Protein AF-A0A968D2S4-F1 (afdb_monomer_lite)

pLDDT: mean 89.16, std 10.28, range [57.53, 98.75]

Radius of gyration: 14.86 Å; chains: 1; bounding box: 39×32×34 Å

Structure (mmCIF, N/CA/C/O backbone):
data_AF-A0A968D2S4-F1
#
_entry.id   AF-A0A968D2S4-F1
#
loop_
_atom_site.group_PDB
_atom_site.id
_atom_site.type_symbol
_atom_site.label_atom_id
_atom_site.label_alt_id
_atom_site.label_comp_id
_atom_site.label_asym_id
_atom_site.label_entity_id
_atom_site.label_seq_id
_atom_site.pdbx_PDB_ins_code
_atom_site.Cartn_x
_atom_site.Cartn_y
_atom_site.Cartn_z
_atom_site.occupancy
_atom_site.B_iso_or_equiv
_atom_site.auth_seq_id
_atom_site.auth_comp_id
_atom_site.auth_asym_id
_atom_site.auth_atom_id
_atom_site.pdbx_PDB_model_num
ATOM 1 N N . ILE A 1 1 ? -6.965 -5.771 9.229 1.00 96.56 1 ILE A N 1
ATOM 2 C CA . ILE A 1 1 ? -6.343 -6.282 7.984 1.00 96.56 1 ILE A CA 1
ATOM 3 C C . ILE A 1 1 ? -4.900 -6.632 8.298 1.00 96.56 1 ILE A C 1
ATOM 5 O O . ILE A 1 1 ? -4.404 -6.102 9.282 1.00 96.56 1 ILE A O 1
ATOM 9 N N . LEU A 1 2 ? -4.290 -7.545 7.553 1.00 97.56 2 LEU A N 1
ATOM 10 C CA . LEU A 1 2 ? -2.945 -8.070 7.818 1.00 97.56 2 LEU A CA 1
ATOM 11 C C . LEU A 1 2 ? -2.174 -8.182 6.505 1.00 97.56 2 LEU A C 1
ATOM 13 O O . LEU A 1 2 ? -2.812 -8.329 5.462 1.00 97.56 2 LEU A O 1
ATOM 17 N N . ILE A 1 3 ? -0.848 -8.165 6.560 1.00 98.00 3 ILE A N 1
ATOM 18 C CA . ILE A 1 3 ? -0.000 -8.538 5.425 1.00 98.00 3 ILE A CA 1
ATOM 19 C C . ILE A 1 3 ? 0.000 -10.071 5.332 1.00 98.00 3 ILE A C 1
ATOM 21 O O . ILE A 1 3 ? 0.264 -10.761 6.316 1.00 98.00 3 ILE A O 1
ATOM 25 N N . SER A 1 4 ? -0.336 -10.622 4.165 1.00 97.75 4 SER A N 1
ATOM 26 C CA . SER A 1 4 ? -0.407 -12.076 3.939 1.00 97.75 4 SER A CA 1
ATOM 27 C C . SER A 1 4 ? 0.731 -12.620 3.083 1.00 97.75 4 SER A C 1
ATOM 29 O O . SER A 1 4 ? 1.155 -13.755 3.301 1.00 97.75 4 SER A O 1
ATOM 31 N N . GLU A 1 5 ? 1.248 -11.828 2.146 1.00 95.19 5 GLU A N 1
ATOM 32 C CA . GLU A 1 5 ? 2.349 -12.220 1.267 1.00 95.19 5 GLU A CA 1
ATOM 33 C C . GLU A 1 5 ? 3.198 -11.004 0.892 1.00 95.19 5 GLU A C 1
ATOM 35 O O . GLU A 1 5 ? 2.686 -9.900 0.704 1.00 95.19 5 GLU A O 1
ATOM 40 N N . ILE A 1 6 ? 4.507 -11.222 0.769 1.00 91.81 6 ILE A N 1
ATOM 41 C CA . ILE A 1 6 ? 5.443 -10.257 0.200 1.00 91.81 6 ILE A CA 1
ATOM 42 C C . ILE A 1 6 ? 6.340 -11.008 -0.776 1.00 91.81 6 ILE A C 1
ATOM 44 O O . ILE A 1 6 ? 6.869 -12.077 -0.458 1.00 91.81 6 ILE A O 1
ATOM 48 N N . VAL A 1 7 ? 6.550 -10.420 -1.949 1.00 90.62 7 VAL A N 1
ATOM 49 C CA . VAL A 1 7 ? 7.560 -10.879 -2.902 1.00 90.62 7 VAL A CA 1
ATOM 50 C C . VAL A 1 7 ? 8.564 -9.758 -3.137 1.00 90.62 7 VAL A C 1
ATOM 52 O O . VAL A 1 7 ? 8.219 -8.742 -3.726 1.00 90.62 7 VAL A O 1
ATOM 55 N N . VAL A 1 8 ? 9.810 -9.987 -2.711 1.00 85.38 8 VAL A N 1
ATOM 56 C CA . VAL A 1 8 ? 10.991 -9.113 -2.892 1.00 85.38 8 VAL A CA 1
ATOM 57 C C . VAL A 1 8 ? 11.914 -9.677 -3.975 1.00 85.38 8 VAL A C 1
ATOM 59 O O . VAL A 1 8 ? 13.054 -10.052 -3.727 1.00 85.38 8 VAL A O 1
ATOM 62 N N . ARG A 1 9 ? 11.373 -9.927 -5.170 1.00 73.12 9 ARG A N 1
ATOM 63 C CA . ARG A 1 9 ? 12.140 -10.532 -6.261 1.00 73.12 9 ARG A CA 1
ATOM 64 C C . ARG A 1 9 ? 12.327 -9.555 -7.408 1.00 73.12 9 ARG A C 1
ATOM 66 O O . ARG A 1 9 ? 11.490 -9.480 -8.308 1.00 73.12 9 ARG A O 1
ATOM 73 N N . ARG A 1 10 ? 13.514 -8.961 -7.468 1.00 70.06 10 ARG A N 1
ATOM 74 C CA . ARG A 1 10 ? 13.927 -8.149 -8.612 1.00 70.06 10 ARG A CA 1
ATOM 75 C C . ARG A 1 10 ? 14.010 -8.930 -9.931 1.00 70.06 10 ARG A C 1
ATOM 77 O O . ARG A 1 10 ? 14.295 -10.138 -9.942 1.00 70.06 10 ARG A O 1
ATOM 84 N N . PRO A 1 11 ? 13.858 -8.241 -11.080 1.00 57.53 11 PRO A N 1
ATOM 85 C CA . PRO A 1 11 ? 13.444 -6.838 -11.242 1.00 57.53 11 PRO A CA 1
ATOM 86 C C . PRO A 1 11 ? 11.934 -6.674 -11.485 1.00 57.53 11 PRO A C 1
ATOM 88 O O . PRO A 1 11 ? 11.483 -5.584 -11.816 1.00 57.53 11 PRO A O 1
ATOM 91 N N . GLU A 1 12 ? 11.160 -7.757 -11.423 1.00 72.00 12 GLU A N 1
ATOM 92 C CA . GLU A 1 12 ? 9.785 -7.772 -11.905 1.00 72.00 12 GLU A CA 1
ATOM 93 C C . GLU A 1 12 ? 8.892 -8.524 -10.926 1.00 72.00 12 GLU A C 1
ATOM 95 O O . GLU A 1 12 ? 9.196 -9.647 -10.512 1.00 72.00 12 GLU A O 1
ATOM 100 N N . SER A 1 13 ? 7.724 -7.926 -10.678 1.00 79.06 13 SER A N 1
ATOM 101 C CA . SER A 1 13 ? 6.594 -8.565 -9.995 1.00 79.06 13 SER A CA 1
ATOM 102 C C . SER A 1 13 ? 6.731 -8.685 -8.482 1.00 79.06 13 SER A C 1
ATOM 104 O O . SER A 1 13 ? 6.232 -9.640 -7.878 1.00 79.06 13 SER A O 1
ATOM 106 N N . GLU A 1 14 ? 7.377 -7.689 -7.890 1.00 88.94 14 GLU A N 1
ATOM 107 C CA . GLU A 1 14 ? 7.295 -7.421 -6.464 1.00 88.94 14 GLU A CA 1
ATOM 108 C C . GLU A 1 14 ? 5.918 -6.885 -6.107 1.00 88.94 14 GLU A C 1
ATOM 110 O O . GLU A 1 14 ? 5.310 -6.098 -6.847 1.00 88.94 14 GLU A O 1
ATOM 115 N N . PHE A 1 15 ? 5.412 -7.362 -4.980 1.00 93.56 15 PHE A N 1
ATOM 116 C CA . PHE A 1 15 ? 4.121 -6.952 -4.468 1.00 93.56 15 PHE A CA 1
ATOM 117 C C . PHE A 1 15 ? 4.019 -7.216 -2.973 1.00 93.56 15 PHE A C 1
ATOM 119 O O . PHE A 1 15 ? 4.745 -8.041 -2.410 1.00 93.56 15 PHE A O 1
ATOM 126 N N . VAL A 1 16 ? 3.040 -6.545 -2.379 1.00 95.69 16 VAL A N 1
ATOM 127 C CA . VAL A 1 16 ? 2.521 -6.830 -1.045 1.00 95.69 16 VAL A CA 1
ATOM 128 C C . VAL A 1 16 ? 1.065 -7.259 -1.189 1.00 95.69 16 VAL A C 1
ATOM 130 O O . VAL A 1 16 ? 0.286 -6.611 -1.890 1.00 95.69 16 VAL A O 1
ATOM 133 N N . GLU A 1 17 ? 0.685 -8.357 -0.548 1.00 97.69 17 GLU A N 1
ATOM 134 C CA . GLU A 1 17 ? -0.704 -8.790 -0.423 1.00 97.69 17 GLU A CA 1
ATOM 135 C C . GLU A 1 17 ? -1.212 -8.511 0.988 1.00 97.69 17 GLU A C 1
ATOM 137 O O . GLU A 1 17 ? -0.529 -8.785 1.979 1.00 97.69 17 GLU A O 1
ATOM 142 N N . ILE A 1 18 ? -2.431 -7.984 1.074 1.00 98.69 18 ILE A N 1
ATOM 143 C CA . ILE A 1 18 ? -3.151 -7.810 2.331 1.00 98.69 18 ILE A CA 1
ATOM 144 C C . ILE A 1 18 ? -4.398 -8.686 2.381 1.00 98.69 18 ILE A C 1
ATOM 146 O O . ILE A 1 18 ? -5.075 -8.899 1.376 1.00 98.69 18 ILE A O 1
ATOM 150 N N . PHE A 1 19 ? -4.751 -9.118 3.587 1.00 98.75 19 PHE A N 1
ATOM 151 C CA . PHE A 1 19 ? -5.901 -9.964 3.871 1.00 98.75 19 PHE A CA 1
ATOM 152 C C . PHE A 1 19 ? -6.843 -9.313 4.888 1.00 98.75 19 PHE A C 1
ATOM 154 O O . PHE A 1 19 ? -6.415 -8.724 5.890 1.00 98.75 19 PHE A O 1
ATOM 161 N N . ASN A 1 20 ? -8.152 -9.458 4.669 1.00 98.62 20 ASN A N 1
ATOM 162 C CA . ASN A 1 20 ? -9.165 -9.130 5.667 1.00 98.62 20 ASN A CA 1
ATOM 163 C C . ASN A 1 20 ? -9.646 -10.392 6.413 1.00 98.62 20 ASN A C 1
ATOM 165 O O . ASN A 1 20 ? -10.557 -11.070 5.933 1.00 98.62 20 ASN A O 1
ATOM 169 N N . PRO A 1 21 ? -9.116 -10.682 7.620 1.00 98.19 21 PRO A N 1
ATOM 170 C CA . PRO A 1 21 ? -9.563 -11.818 8.429 1.00 98.19 21 PRO A CA 1
ATOM 171 C C . PRO A 1 21 ? -10.898 -11.575 9.150 1.00 98.19 21 PRO A C 1
ATOM 173 O O . PRO A 1 21 ? -11.382 -12.459 9.856 1.00 98.19 21 PRO A O 1
ATOM 176 N N . THR A 1 22 ? -11.464 -10.369 9.062 1.00 98.00 22 THR A N 1
ATOM 177 C CA . THR A 1 22 ? -12.687 -10.015 9.789 1.00 98.00 22 THR A CA 1
ATOM 178 C C . THR A 1 22 ? -13.935 -10.535 9.074 1.00 98.00 22 THR A C 1
ATOM 180 O O . THR A 1 22 ? -13.881 -11.047 7.957 1.00 98.00 22 THR A O 1
ATOM 183 N N . ASN A 1 23 ? -15.087 -10.407 9.730 1.00 98.25 23 ASN A N 1
ATOM 184 C CA . ASN A 1 23 ? -16.393 -10.756 9.175 1.00 98.25 23 ASN A CA 1
ATOM 185 C C . ASN A 1 23 ? -17.159 -9.542 8.621 1.00 98.25 23 ASN A C 1
ATOM 187 O O . ASN A 1 23 ? -18.346 -9.668 8.318 1.00 98.25 23 ASN A O 1
ATOM 191 N N . THR A 1 24 ? -16.504 -8.385 8.495 1.00 98.50 24 THR A N 1
ATOM 192 C CA . THR A 1 24 ? -17.092 -7.155 7.950 1.00 98.50 24 THR A CA 1
ATOM 193 C C . THR A 1 24 ? -16.215 -6.548 6.863 1.00 98.50 24 THR A C 1
ATOM 195 O O . THR A 1 24 ? -15.003 -6.765 6.830 1.00 98.50 24 THR A O 1
ATOM 198 N N . ASP A 1 25 ? -16.828 -5.755 5.989 1.00 98.56 25 ASP A N 1
ATOM 199 C CA . ASP A 1 25 ? -16.088 -4.890 5.074 1.00 98.56 25 ASP A CA 1
ATOM 200 C C . ASP A 1 25 ? -15.191 -3.938 5.880 1.00 98.56 25 ASP A C 1
ATOM 202 O O . ASP A 1 25 ? -15.614 -3.385 6.899 1.00 98.56 25 ASP A O 1
ATOM 206 N N . VAL A 1 26 ? -13.952 -3.747 5.427 1.00 98.62 26 VAL A N 1
ATOM 207 C CA . VAL A 1 26 ? -13.018 -2.771 6.002 1.00 98.62 26 VAL A CA 1
ATOM 208 C C . VAL A 1 26 ? -12.733 -1.707 4.953 1.00 98.62 26 VAL A C 1
ATOM 210 O O . VAL A 1 26 ? -12.268 -2.021 3.859 1.00 98.62 26 VAL A O 1
ATOM 213 N N . SER A 1 27 ? -13.009 -0.446 5.291 1.00 98.31 27 SER A N 1
ATOM 214 C CA . SER A 1 27 ? -12.566 0.688 4.480 1.00 98.31 27 SER A CA 1
ATOM 215 C C . SER A 1 27 ? -11.056 0.845 4.604 1.00 98.31 27 SER A C 1
ATOM 217 O O . SER A 1 27 ? -10.527 0.866 5.714 1.00 98.31 27 SER A O 1
ATOM 219 N N . LEU A 1 28 ? -10.378 0.974 3.468 1.00 98.44 28 LEU A N 1
ATOM 220 C CA . LEU A 1 28 ? -8.937 1.175 3.387 1.00 98.44 28 LEU A CA 1
ATOM 221 C C . LEU A 1 28 ? -8.539 2.648 3.279 1.00 98.44 28 LEU A C 1
ATOM 223 O O . LEU A 1 28 ? -7.354 2.944 3.284 1.00 98.44 28 LEU A O 1
ATOM 227 N N . THR A 1 29 ? -9.493 3.580 3.235 1.00 96.50 29 THR A N 1
ATOM 228 C CA . THR A 1 29 ? -9.218 5.009 3.002 1.00 96.50 29 THR A CA 1
ATOM 229 C C . THR A 1 29 ? -8.177 5.610 3.947 1.00 96.50 29 THR A C 1
ATOM 231 O O . THR A 1 29 ? -7.444 6.489 3.536 1.00 96.50 29 THR A O 1
ATOM 234 N N . ASN A 1 30 ? -8.054 5.134 5.185 1.00 97.00 30 ASN A N 1
ATOM 235 C CA . ASN A 1 30 ? -7.067 5.650 6.143 1.00 97.00 30 ASN A CA 1
ATOM 236 C C . ASN A 1 30 ? -5.918 4.671 6.412 1.00 97.00 30 ASN A C 1
ATOM 238 O O . ASN A 1 30 ? -5.273 4.737 7.457 1.00 97.00 30 ASN A O 1
ATOM 242 N N . TYR A 1 31 ? -5.681 3.747 5.484 1.00 98.19 31 TYR A N 1
ATOM 243 C CA . TYR A 1 31 ? -4.576 2.803 5.544 1.00 98.19 31 TYR A CA 1
ATOM 244 C C . TYR A 1 31 ? -3.465 3.207 4.580 1.00 98.19 31 TYR A C 1
ATOM 246 O O . TYR A 1 31 ? -3.706 3.729 3.487 1.00 98.19 31 TYR A O 1
ATOM 254 N N . TYR A 1 32 ? -2.242 2.927 5.006 1.00 97.00 32 TYR A N 1
ATOM 255 C CA . TYR A 1 32 ? -1.014 3.327 4.341 1.00 97.00 32 TYR A CA 1
ATOM 256 C C . TYR A 1 32 ? -0.040 2.157 4.304 1.00 97.00 32 TYR A C 1
ATOM 258 O O . TYR A 1 32 ? -0.057 1.301 5.189 1.00 97.00 32 TYR A O 1
ATOM 266 N N . LEU A 1 33 ? 0.816 2.142 3.289 1.00 96.00 33 LEU A N 1
ATOM 267 C CA . LEU A 1 33 ? 1.855 1.142 3.100 1.00 96.00 33 LEU A CA 1
ATOM 268 C C . LEU A 1 33 ? 3.188 1.839 2.846 1.00 96.00 33 LEU A C 1
ATOM 270 O O . LEU A 1 33 ? 3.244 2.830 2.109 1.00 96.00 33 LEU A O 1
ATOM 274 N N . THR A 1 34 ? 4.252 1.335 3.461 1.00 92.94 34 THR A N 1
ATOM 275 C CA . THR A 1 34 ? 5.578 1.940 3.350 1.00 92.94 34 THR A CA 1
ATOM 276 C C . THR A 1 34 ? 6.686 0.946 3.660 1.00 92.94 34 THR A C 1
ATOM 278 O O . THR A 1 34 ? 6.505 0.067 4.501 1.00 92.94 34 THR A O 1
ATOM 281 N N . ASP A 1 35 ? 7.830 1.125 3.013 1.00 89.62 35 ASP A N 1
ATOM 282 C CA . ASP A 1 35 ? 9.131 0.571 3.408 1.00 89.62 35 ASP A CA 1
ATOM 283 C C . ASP A 1 35 ? 10.066 1.633 4.030 1.00 89.62 35 ASP A C 1
ATOM 285 O O . ASP A 1 35 ? 11.143 1.312 4.533 1.00 89.62 35 ASP A O 1
ATOM 289 N N . ASN A 1 36 ? 9.620 2.898 4.085 1.00 87.12 36 ASN A N 1
ATOM 290 C CA . ASN A 1 36 ? 10.306 4.020 4.726 1.00 87.12 36 ASN A CA 1
ATOM 291 C C . ASN A 1 36 ? 10.229 3.890 6.254 1.00 87.12 36 ASN A C 1
ATOM 293 O O . ASN A 1 36 ? 9.485 4.600 6.947 1.00 87.12 36 ASN A O 1
ATOM 297 N N . PHE A 1 37 ? 10.970 2.923 6.784 1.00 81.50 37 PHE A N 1
ATOM 298 C CA . PHE A 1 37 ? 10.869 2.518 8.175 1.00 81.50 37 PHE A CA 1
ATOM 299 C C . PHE A 1 37 ? 11.632 3.462 9.100 1.00 81.50 37 PHE A C 1
ATOM 301 O O . PHE A 1 37 ? 11.064 3.947 10.073 1.00 81.50 37 PHE A O 1
ATOM 308 N N . ASN A 1 38 ? 12.88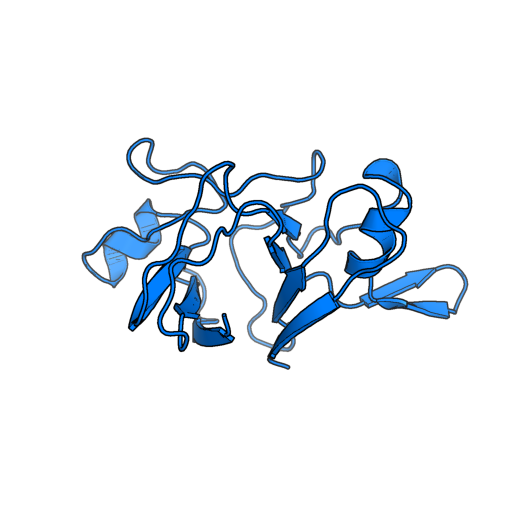9 3.786 8.789 1.00 81.94 38 ASN A N 1
ATOM 309 C CA . ASN A 1 38 ? 13.775 4.525 9.689 1.00 81.94 38 ASN A CA 1
ATOM 310 C C . ASN A 1 38 ? 14.286 5.826 9.078 1.00 81.94 38 ASN A C 1
ATOM 312 O O . ASN A 1 38 ? 14.734 5.870 7.937 1.00 81.94 38 ASN A O 1
ATOM 316 N N . ILE A 1 39 ? 14.360 6.866 9.904 1.00 77.31 39 ILE A N 1
ATOM 317 C CA . ILE A 1 39 ? 15.054 8.109 9.576 1.00 77.31 39 ILE A CA 1
ATOM 318 C C . ILE A 1 39 ? 16.068 8.459 10.658 1.00 77.31 39 ILE A C 1
ATOM 320 O O . ILE A 1 39 ? 15.766 8.368 11.843 1.00 77.31 39 ILE A O 1
ATOM 324 N N . SER A 1 40 ? 17.260 8.916 10.260 1.00 78.75 40 SER A N 1
ATOM 325 C CA . SER A 1 40 ? 18.250 9.479 11.183 1.00 78.75 40 SER A CA 1
ATOM 326 C C . SER A 1 40 ? 18.363 10.992 11.002 1.00 78.75 40 SER A C 1
ATOM 328 O O . SER A 1 40 ? 18.854 11.476 9.982 1.00 78.75 40 SER A O 1
ATOM 330 N N . LEU A 1 41 ? 17.925 11.756 12.005 1.00 74.50 41 LEU A N 1
ATOM 331 C CA . LEU A 1 41 ? 18.047 13.216 12.033 1.00 74.50 41 LEU A CA 1
ATOM 332 C C . LEU A 1 41 ? 18.798 13.647 13.288 1.00 74.50 41 LEU A C 1
ATOM 334 O O . LEU A 1 41 ? 18.355 13.410 14.408 1.00 74.50 41 LEU A O 1
ATOM 338 N N . GLY A 1 42 ? 19.949 14.300 13.108 1.00 74.69 42 GLY A N 1
ATOM 339 C CA . GLY A 1 42 ? 20.721 14.841 14.232 1.00 74.69 42 GLY A CA 1
ATOM 340 C C . GLY A 1 42 ? 21.195 13.783 15.240 1.00 74.69 42 GLY A C 1
ATOM 341 O O . GLY A 1 42 ? 21.380 14.109 16.408 1.00 74.69 42 GLY A O 1
ATOM 342 N N . GLY A 1 43 ? 21.378 12.530 14.805 1.00 76.75 43 GLY A N 1
ATOM 343 C CA . GLY A 1 43 ? 21.821 11.418 15.654 1.00 76.75 43 GLY A CA 1
ATOM 344 C C . GLY A 1 43 ? 20.705 10.684 16.405 1.00 76.75 43 GLY A C 1
ATOM 345 O O . GLY A 1 43 ? 21.012 9.811 17.212 1.00 76.75 43 GLY A O 1
ATOM 346 N N . VAL A 1 44 ? 19.434 11.009 16.145 1.00 73.31 44 VAL A N 1
ATOM 347 C CA . VAL A 1 44 ? 18.271 10.261 16.644 1.00 73.31 44 VAL A CA 1
ATOM 348 C C . VAL A 1 44 ? 17.659 9.473 15.490 1.00 73.31 44 VAL A C 1
ATOM 350 O O . VAL A 1 44 ? 17.384 10.056 14.440 1.00 73.31 44 VAL A O 1
ATOM 353 N N . THR A 1 45 ? 17.463 8.168 15.692 1.00 78.88 45 THR A N 1
ATOM 354 C CA . THR A 1 45 ? 16.690 7.312 14.784 1.00 78.88 45 THR A CA 1
ATOM 355 C C . THR A 1 45 ? 15.233 7.300 15.227 1.00 78.88 45 THR A C 1
ATOM 357 O O . THR A 1 45 ? 14.959 7.064 16.403 1.00 78.88 45 THR A O 1
ATOM 360 N N . ASP A 1 46 ? 14.326 7.576 14.298 1.00 80.69 46 ASP A N 1
ATOM 361 C CA . ASP A 1 46 ? 12.876 7.578 14.506 1.00 80.69 46 ASP A CA 1
ATOM 362 C C . ASP A 1 46 ? 12.196 6.762 13.398 1.00 80.69 46 ASP A C 1
ATOM 364 O O . ASP A 1 46 ? 12.778 6.583 12.322 1.00 80.69 46 ASP A O 1
ATOM 368 N N . ASN A 1 47 ? 10.964 6.313 13.638 1.00 86.81 47 ASN A N 1
ATOM 369 C CA . ASN A 1 47 ? 10.176 5.629 12.616 1.00 86.81 47 ASN A CA 1
ATOM 370 C C . ASN A 1 47 ? 9.661 6.670 11.613 1.00 86.81 47 ASN A C 1
ATOM 372 O O . ASN A 1 47 ? 8.805 7.492 11.956 1.00 86.81 47 ASN A O 1
ATOM 376 N N . ALA A 1 48 ? 10.182 6.679 10.385 1.00 86.94 48 ALA A N 1
ATOM 377 C CA . ALA A 1 48 ? 10.013 7.802 9.458 1.00 86.94 48 ALA A CA 1
ATOM 378 C C . ALA A 1 48 ? 8.539 8.072 9.108 1.00 86.94 48 ALA A C 1
ATOM 380 O O . ALA A 1 48 ? 8.110 9.230 9.090 1.00 86.94 48 ALA A O 1
ATOM 381 N N . TYR A 1 49 ? 7.749 7.013 8.916 1.00 89.38 49 TYR A N 1
ATOM 382 C CA . TYR A 1 49 ? 6.325 7.092 8.580 1.00 89.38 49 TYR A CA 1
ATOM 383 C C . TYR A 1 49 ? 5.456 7.725 9.678 1.00 89.38 49 TYR A C 1
ATOM 385 O O . TYR A 1 49 ? 4.459 8.375 9.369 1.00 89.38 49 TYR A O 1
ATOM 393 N N . THR A 1 50 ? 5.855 7.647 10.954 1.00 91.44 50 THR A N 1
ATOM 394 C CA . THR A 1 50 ? 5.091 8.257 12.063 1.00 91.44 50 THR A CA 1
ATOM 395 C C . THR A 1 50 ? 5.046 9.779 11.977 1.00 91.44 50 THR A C 1
ATOM 397 O O . THR A 1 50 ? 4.152 10.423 12.522 1.00 91.44 50 THR A O 1
ATOM 400 N N . ARG A 1 51 ? 5.986 10.384 11.241 1.00 89.69 51 ARG A N 1
ATOM 401 C CA . ARG A 1 51 ? 6.060 11.834 11.058 1.00 89.69 51 ARG A CA 1
ATOM 402 C C . ARG A 1 51 ? 4.914 12.393 10.227 1.00 89.69 51 ARG A C 1
ATOM 404 O O . ARG A 1 51 ? 4.723 13.602 10.264 1.00 89.69 51 ARG A O 1
ATOM 411 N N . ILE A 1 52 ? 4.127 11.551 9.556 1.00 89.88 52 ILE A N 1
ATOM 412 C CA . ILE A 1 52 ? 2.962 11.966 8.764 1.00 89.88 52 ILE A CA 1
ATOM 413 C C . ILE A 1 52 ? 2.006 12.893 9.542 1.00 89.88 52 ILE A C 1
ATOM 415 O O . ILE A 1 52 ? 1.478 13.850 8.978 1.00 89.88 52 ILE A O 1
ATOM 419 N N . VAL A 1 53 ? 1.903 12.706 10.863 1.00 92.25 53 VAL A N 1
ATOM 420 C CA . VAL A 1 53 ? 1.121 13.540 11.799 1.00 92.25 53 VAL A CA 1
ATOM 421 C C . VAL A 1 53 ? 1.551 15.011 11.840 1.00 92.25 53 VAL A C 1
ATOM 423 O O . VAL A 1 53 ? 0.766 15.889 12.189 1.00 92.25 53 VAL A O 1
ATOM 426 N N . LYS A 1 54 ? 2.802 15.314 11.469 1.00 89.88 54 LYS A N 1
ATOM 427 C CA . LYS A 1 54 ? 3.360 16.677 11.423 1.00 89.88 54 LYS A CA 1
ATOM 428 C C . LYS A 1 54 ? 3.124 17.351 10.065 1.00 89.88 54 LYS A C 1
ATOM 430 O O . LYS A 1 54 ? 3.568 18.481 9.866 1.00 89.88 54 LYS A O 1
ATOM 435 N N . GLY A 1 55 ? 2.427 16.675 9.151 1.00 85.56 55 GLY A N 1
ATOM 436 C CA . GLY A 1 55 ? 2.132 17.127 7.796 1.00 85.56 55 GLY A CA 1
ATOM 437 C C . GLY A 1 55 ? 3.092 16.555 6.745 1.00 85.56 55 GLY A C 1
ATOM 438 O O . GLY A 1 55 ? 4.189 16.100 7.089 1.00 85.56 55 GLY A O 1
ATOM 439 N N . PRO A 1 56 ? 2.699 16.597 5.457 1.00 76.44 56 PRO A N 1
ATOM 440 C CA . PRO A 1 56 ? 3.435 15.967 4.361 1.00 76.44 56 PRO A CA 1
ATOM 441 C C . PRO A 1 56 ? 4.878 16.467 4.253 1.00 76.44 56 PRO A C 1
ATOM 443 O O . PRO A 1 56 ? 5.783 15.649 4.191 1.00 76.44 56 PRO A O 1
ATOM 446 N N . ASP A 1 57 ? 5.119 17.774 4.398 1.00 80.06 57 ASP A N 1
ATOM 447 C CA . ASP A 1 57 ? 6.462 18.379 4.304 1.00 80.06 57 ASP A CA 1
ATOM 448 C C . ASP A 1 57 ? 7.459 17.883 5.372 1.00 80.0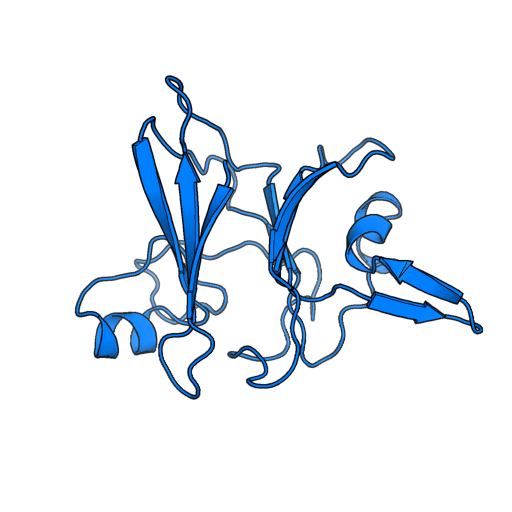6 57 ASP A C 1
ATOM 450 O O . ASP A 1 57 ? 8.660 18.145 5.300 1.00 80.06 57 ASP A O 1
ATOM 454 N N . SER A 1 58 ? 6.968 17.212 6.415 1.00 80.75 58 SER A N 1
ATOM 455 C CA . SER A 1 58 ? 7.799 16.653 7.481 1.00 80.75 58 SER A CA 1
ATOM 456 C C . SER A 1 58 ? 8.259 15.218 7.208 1.00 80.75 58 SER A C 1
ATOM 458 O O . SER A 1 58 ? 9.118 14.707 7.947 1.00 80.75 58 SER A O 1
ATOM 460 N N . LEU A 1 59 ? 7.673 14.586 6.184 1.00 80.31 59 LEU A N 1
ATOM 461 C CA . LEU A 1 59 ? 8.039 13.271 5.693 1.00 80.31 59 LEU A CA 1
ATOM 462 C C . LEU A 1 59 ? 9.327 13.406 4.899 1.00 80.31 59 LEU A C 1
ATOM 464 O O . LEU A 1 59 ? 9.408 14.104 3.891 1.00 80.31 59 LEU A O 1
ATOM 468 N N . ILE A 1 60 ? 10.343 12.695 5.352 1.00 75.00 60 ILE A N 1
ATOM 469 C CA . ILE A 1 60 ? 11.546 12.474 4.569 1.00 75.00 60 ILE A CA 1
ATOM 470 C C . ILE A 1 60 ? 11.448 11.018 4.159 1.00 75.00 60 ILE A C 1
ATOM 472 O O . ILE A 1 60 ? 11.494 10.126 5.004 1.00 75.00 60 ILE A O 1
ATOM 476 N N . VAL A 1 61 ? 11.202 10.820 2.872 1.00 74.25 61 VAL A N 1
ATOM 477 C CA . VAL A 1 61 ? 11.193 9.508 2.237 1.00 74.25 61 VAL A CA 1
ATOM 478 C C . VAL A 1 61 ? 12.538 9.382 1.543 1.00 74.25 61 VAL A C 1
ATOM 480 O O . VAL A 1 61 ? 12.938 10.293 0.813 1.00 74.25 61 VAL A O 1
ATOM 483 N N . ASN A 1 62 ? 13.279 8.319 1.844 1.00 74.44 62 ASN A N 1
ATOM 484 C CA . ASN A 1 62 ? 14.522 8.024 1.141 1.00 74.44 62 ASN A CA 1
ATOM 485 C C . ASN A 1 62 ? 14.227 7.860 -0.359 1.00 74.44 62 ASN A C 1
ATOM 487 O O . ASN A 1 62 ? 13.155 7.404 -0.745 1.00 74.44 62 ASN A O 1
ATOM 491 N N . GLU A 1 63 ? 15.192 8.178 -1.218 1.00 73.88 63 GLU A N 1
ATOM 492 C CA . GLU A 1 63 ? 15.082 8.005 -2.678 1.00 73.88 63 GLU A CA 1
ATOM 493 C C . GLU A 1 63 ? 15.033 6.528 -3.125 1.00 73.88 63 GLU A C 1
ATOM 495 O O . GLU A 1 63 ? 15.081 6.221 -4.318 1.00 73.88 63 GLU A O 1
ATOM 500 N N . GLN A 1 64 ? 14.995 5.606 -2.168 1.00 77.50 64 GLN A N 1
ATOM 501 C CA . GLN A 1 64 ? 14.849 4.172 -2.380 1.00 77.50 64 GLN A CA 1
ATOM 502 C C . GLN A 1 64 ? 13.541 3.628 -1.809 1.00 77.50 64 GLN A C 1
ATOM 504 O O . GLN A 1 64 ? 13.185 2.515 -2.166 1.00 77.50 64 GLN A O 1
ATOM 509 N N . ASP A 1 65 ? 12.814 4.434 -1.034 1.00 83.38 65 ASP A N 1
ATOM 510 C CA . ASP A 1 65 ? 11.659 3.994 -0.265 1.00 83.38 65 ASP A CA 1
ATOM 511 C C . ASP A 1 65 ? 10.370 4.576 -0.878 1.00 83.38 65 ASP A C 1
ATOM 513 O O . ASP A 1 65 ? 10.373 5.545 -1.657 1.00 83.38 65 ASP A O 1
ATOM 517 N N . PHE A 1 66 ? 9.237 4.011 -0.483 1.00 89.19 66 PHE A N 1
ATOM 518 C CA . PHE A 1 66 ? 7.901 4.482 -0.780 1.00 89.19 66 PHE A CA 1
ATOM 519 C C . PHE A 1 66 ? 7.068 4.711 0.485 1.00 89.19 66 PHE A C 1
ATOM 521 O O . PHE A 1 66 ? 7.209 4.056 1.516 1.00 89.19 66 PHE A O 1
ATOM 528 N N . LEU A 1 67 ? 6.124 5.641 0.382 1.00 91.31 67 LEU A N 1
ATOM 529 C CA . LEU A 1 67 ? 5.033 5.837 1.328 1.00 91.31 67 LEU A CA 1
ATOM 530 C C . LEU A 1 67 ? 3.769 6.198 0.550 1.00 91.31 67 LEU A C 1
ATOM 532 O O . LEU A 1 67 ? 3.683 7.271 -0.055 1.00 91.31 67 LEU A O 1
ATOM 536 N N . VAL A 1 68 ? 2.780 5.313 0.592 1.00 94.50 68 VAL A N 1
ATOM 537 C CA . VAL A 1 68 ? 1.529 5.465 -0.153 1.00 94.50 68 VAL A CA 1
ATOM 538 C C . VAL A 1 68 ? 0.311 5.210 0.726 1.00 94.50 68 VAL A C 1
ATOM 540 O O . VAL A 1 68 ? 0.392 4.529 1.746 1.00 94.50 68 VAL A O 1
ATOM 543 N N . LYS A 1 69 ? -0.831 5.749 0.309 1.00 96.50 69 LYS A N 1
ATOM 544 C CA . LYS A 1 69 ? -2.152 5.544 0.909 1.00 96.50 69 LYS A CA 1
ATOM 545 C C . LYS A 1 69 ? -3.031 4.759 -0.058 1.00 96.50 69 LYS A C 1
ATOM 547 O O . LYS A 1 69 ? -2.905 4.906 -1.274 1.00 96.50 69 LYS A O 1
ATOM 552 N N . PHE A 1 70 ? -3.922 3.922 0.460 1.00 98.12 70 PHE A N 1
ATOM 553 C CA . PHE A 1 70 ? -4.940 3.306 -0.392 1.00 98.12 70 PHE A CA 1
ATOM 554 C C . PHE A 1 70 ? -5.917 4.364 -0.937 1.00 98.12 70 PHE A C 1
ATOM 556 O O . PHE A 1 70 ? -6.201 5.343 -0.244 1.00 98.12 70 PHE A O 1
ATOM 563 N N . PRO A 1 71 ? -6.484 4.161 -2.140 1.00 97.31 71 PRO A N 1
ATOM 564 C CA . PRO A 1 71 ? -7.427 5.106 -2.728 1.00 97.31 71 PRO A CA 1
ATOM 565 C C . PRO A 1 71 ? -8.619 5.421 -1.833 1.00 97.31 71 PRO A C 1
ATOM 567 O O . PRO A 1 71 ? -9.145 4.550 -1.126 1.00 97.31 71 PRO A O 1
ATOM 570 N N . ASP A 1 72 ? -9.131 6.641 -1.941 1.00 96.12 72 ASP A N 1
ATOM 571 C CA . ASP A 1 72 ? -10.419 6.978 -1.344 1.00 96.12 72 ASP A CA 1
ATOM 572 C C . ASP A 1 72 ? -11.513 5.989 -1.791 1.00 96.12 72 ASP A C 1
ATOM 574 O O . ASP A 1 72 ? -11.660 5.655 -2.969 1.00 96.12 72 ASP A O 1
ATOM 578 N N . ASN A 1 73 ? -12.331 5.543 -0.835 1.00 95.38 73 ASN A N 1
ATOM 579 C CA . ASN A 1 73 ? -13.377 4.526 -1.014 1.00 95.38 73 ASN A CA 1
ATOM 580 C C . ASN A 1 73 ? -12.882 3.104 -1.341 1.00 95.38 73 ASN A C 1
ATOM 582 O O . ASN A 1 73 ? -13.709 2.242 -1.647 1.00 95.38 73 ASN A O 1
ATOM 586 N N . ALA A 1 74 ? -11.580 2.819 -1.252 1.00 97.94 74 ALA A N 1
ATOM 587 C CA . ALA A 1 74 ? -11.085 1.447 -1.272 1.00 97.94 74 ALA A CA 1
ATOM 588 C C . ALA A 1 74 ? -11.693 0.636 -0.114 1.00 97.94 74 ALA A C 1
ATOM 590 O O . ALA A 1 74 ? -11.736 1.097 1.029 1.00 97.94 74 ALA A O 1
ATOM 591 N N . VAL A 1 75 ? -12.164 -0.578 -0.402 1.00 98.44 75 VAL A N 1
ATOM 592 C CA . VAL A 1 75 ? -12.796 -1.475 0.576 1.00 98.44 75 VAL A CA 1
ATOM 593 C C . VAL A 1 75 ? -12.309 -2.897 0.344 1.00 98.44 75 VAL A C 1
ATOM 595 O O . VAL A 1 75 ? -12.269 -3.361 -0.792 1.00 98.44 75 VAL A O 1
ATOM 598 N N . ILE A 1 76 ? -12.001 -3.607 1.428 1.00 98.56 76 ILE A N 1
ATOM 599 C CA . ILE A 1 76 ? -11.713 -5.042 1.407 1.00 98.56 76 ILE A CA 1
ATOM 600 C C . ILE A 1 76 ? -12.834 -5.816 2.104 1.00 98.56 76 ILE A C 1
ATOM 602 O O . ILE A 1 76 ? -13.099 -5.624 3.293 1.00 98.56 76 ILE A O 1
ATOM 606 N N . ALA A 1 77 ? -13.510 -6.697 1.368 1.00 98.75 77 ALA A N 1
ATOM 607 C CA . ALA A 1 77 ? -14.601 -7.498 1.921 1.00 98.75 77 ALA A CA 1
ATOM 608 C C . ALA A 1 77 ? -14.072 -8.625 2.842 1.00 98.75 77 ALA A C 1
ATOM 610 O O . ALA A 1 77 ? -12.881 -8.954 2.789 1.00 98.75 77 ALA A O 1
ATOM 611 N N . PRO A 1 78 ? -14.924 -9.248 3.676 1.00 98.69 78 PRO A N 1
ATOM 612 C CA . PRO A 1 78 ? -14.547 -10.379 4.521 1.00 98.69 78 PRO A CA 1
ATOM 613 C C . PRO A 1 78 ? -13.870 -11.497 3.731 1.00 98.69 78 PRO A C 1
ATOM 615 O O . PRO A 1 78 ? -14.402 -11.969 2.724 1.00 98.69 78 PRO A O 1
ATOM 618 N N . GLY A 1 79 ? -12.708 -11.948 4.198 1.00 98.56 79 GLY A N 1
ATOM 619 C CA . GLY A 1 79 ? -11.977 -13.054 3.585 1.00 98.56 79 GLY A CA 1
ATOM 620 C C . GLY A 1 79 ? -11.357 -12.744 2.216 1.00 98.56 79 GLY A C 1
ATOM 621 O O . GLY A 1 79 ? -10.887 -13.671 1.559 1.00 98.56 79 GLY A O 1
ATOM 622 N N . GLN A 1 80 ? -11.378 -11.488 1.760 1.00 98.69 80 GLN A N 1
ATOM 623 C CA . GLN A 1 80 ? -10.732 -11.077 0.513 1.00 98.69 80 GLN A CA 1
ATOM 624 C C . GLN A 1 80 ? -9.247 -10.775 0.717 1.00 98.69 80 GLN A C 1
ATOM 626 O O . GLN A 1 80 ? -8.813 -10.398 1.811 1.00 98.69 80 GLN A O 1
ATOM 631 N N . PHE A 1 81 ? -8.518 -10.898 -0.389 1.00 98.56 81 PHE A N 1
ATOM 632 C CA . PHE A 1 81 ? -7.132 -10.487 -0.545 1.00 98.56 81 PHE A CA 1
ATOM 633 C C . PHE A 1 81 ? -7.065 -9.318 -1.523 1.00 98.56 81 PHE A C 1
ATOM 635 O O . PHE A 1 81 ? -7.879 -9.247 -2.446 1.00 98.56 81 PHE A O 1
ATOM 642 N N . GLN A 1 82 ? -6.110 -8.416 -1.327 1.00 98.50 82 GLN A N 1
ATOM 643 C CA . GLN A 1 82 ? -5.792 -7.369 -2.295 1.00 98.50 82 GLN A CA 1
ATOM 644 C C . GLN A 1 82 ? -4.286 -7.256 -2.463 1.00 98.50 82 GLN A C 1
ATOM 646 O O . GLN A 1 82 ? -3.547 -7.295 -1.483 1.00 98.50 82 GLN A O 1
ATOM 651 N N . THR A 1 83 ? -3.848 -7.099 -3.707 1.00 98.06 83 THR A N 1
ATOM 652 C CA . THR A 1 83 ? -2.433 -7.004 -4.070 1.00 98.06 83 THR A CA 1
ATOM 653 C C . THR A 1 83 ? -2.071 -5.578 -4.453 1.00 98.06 83 THR A C 1
ATOM 655 O O . THR A 1 83 ? -2.764 -4.945 -5.249 1.00 98.06 83 THR A O 1
ATOM 658 N N . VAL A 1 84 ? -0.967 -5.087 -3.897 1.00 97.06 84 VAL A N 1
ATOM 659 C CA . VAL A 1 84 ? -0.331 -3.817 -4.246 1.00 97.06 84 VAL A CA 1
ATOM 660 C C . VAL A 1 84 ? 0.972 -4.148 -4.959 1.00 97.06 84 VAL A C 1
ATOM 662 O O . VAL A 1 84 ? 1.921 -4.619 -4.333 1.00 97.06 84 VAL A O 1
ATOM 665 N N . ALA A 1 85 ? 1.007 -3.950 -6.274 1.00 94.81 85 ALA A N 1
ATOM 666 C CA . ALA A 1 85 ? 2.217 -4.115 -7.071 1.00 94.81 85 ALA A CA 1
ATOM 667 C C . ALA A 1 85 ? 2.935 -2.776 -7.253 1.00 94.81 85 ALA A C 1
ATOM 669 O O . ALA A 1 85 ? 2.309 -1.719 -7.246 1.00 94.81 85 ALA A O 1
ATOM 670 N N . PHE A 1 86 ? 4.238 -2.806 -7.524 1.00 91.31 86 PHE A N 1
ATOM 671 C CA . PHE A 1 86 ? 4.927 -1.587 -7.953 1.00 91.31 86 PHE A CA 1
ATOM 672 C C . PHE A 1 86 ? 4.438 -1.120 -9.327 1.00 91.31 86 PHE A C 1
ATOM 674 O O . PHE A 1 86 ? 4.160 0.061 -9.507 1.00 91.31 86 PHE A O 1
ATOM 681 N N . LYS A 1 87 ? 4.274 -2.052 -10.272 1.00 91.94 87 LYS A N 1
ATOM 682 C CA . LYS A 1 87 ? 3.782 -1.802 -11.634 1.00 91.94 87 LYS A CA 1
ATOM 683 C C . LYS A 1 87 ? 2.838 -2.914 -12.079 1.00 91.94 87 LYS A C 1
ATOM 685 O O . LYS A 1 87 ? 3.207 -4.093 -12.012 1.00 91.94 87 LYS A O 1
ATOM 690 N N . ALA A 1 88 ? 1.653 -2.570 -12.569 1.00 94.94 88 ALA A N 1
ATOM 691 C CA . ALA A 1 88 ? 0.678 -3.542 -13.055 1.00 94.94 88 ALA A CA 1
ATOM 692 C C . ALA A 1 88 ? 1.153 -4.303 -14.296 1.00 94.94 88 ALA A C 1
ATOM 694 O O . ALA A 1 88 ? 0.916 -5.510 -14.406 1.00 94.94 88 ALA A O 1
ATOM 695 N N . ASP A 1 89 ? 1.845 -3.639 -15.224 1.00 93.12 89 ASP A N 1
ATOM 696 C CA . ASP A 1 89 ? 2.283 -4.261 -16.474 1.00 93.12 89 ASP A CA 1
ATOM 697 C C . ASP A 1 89 ? 3.235 -5.451 -16.239 1.00 93.12 89 ASP A C 1
ATOM 699 O O . ASP A 1 89 ? 2.978 -6.563 -16.717 1.00 93.12 89 ASP A O 1
ATOM 703 N N . THR A 1 90 ? 4.277 -5.265 -15.429 1.00 91.75 90 THR A N 1
ATOM 704 C CA . THR A 1 90 ? 5.245 -6.308 -15.060 1.00 91.75 90 THR A CA 1
ATOM 705 C C . THR A 1 90 ? 4.626 -7.369 -14.153 1.00 91.75 90 THR A C 1
ATOM 707 O O . THR A 1 90 ? 4.905 -8.559 -14.325 1.00 91.75 90 THR A O 1
ATOM 710 N N . PHE A 1 91 ? 3.735 -6.989 -13.229 1.00 94.12 91 PHE A N 1
ATOM 711 C CA . PHE A 1 91 ? 3.004 -7.938 -12.386 1.00 94.12 91 PHE A CA 1
ATOM 712 C C . PHE A 1 91 ? 2.167 -8.903 -13.239 1.00 94.12 91 PHE A C 1
ATOM 714 O O . PHE A 1 91 ? 2.310 -10.129 -13.138 1.00 94.12 91 PHE A O 1
ATOM 721 N N . ARG A 1 92 ? 1.366 -8.376 -14.173 1.00 94.94 92 ARG A N 1
ATOM 722 C CA . ARG A 1 92 ? 0.553 -9.185 -15.092 1.00 94.94 92 ARG A CA 1
ATOM 723 C C . ARG A 1 92 ? 1.411 -10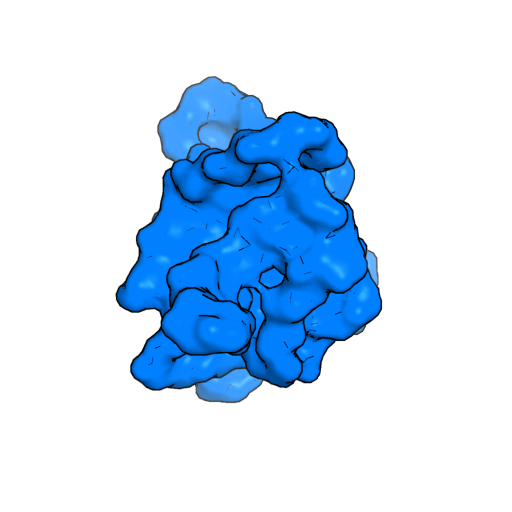.049 -16.014 1.00 94.94 92 ARG A C 1
ATOM 725 O O . ARG A 1 92 ? 1.059 -11.203 -16.291 1.00 94.94 92 ARG A O 1
ATOM 732 N N . LEU A 1 93 ? 2.557 -9.543 -16.475 1.00 93.75 93 LEU A N 1
ATOM 733 C CA . LEU A 1 93 ? 3.511 -10.322 -17.273 1.00 93.75 93 LEU A CA 1
ATOM 734 C C . LEU A 1 93 ? 4.092 -11.530 -16.524 1.00 93.75 93 LEU A C 1
ATOM 736 O O . LEU A 1 93 ? 4.554 -12.473 -17.173 1.00 93.75 93 LEU A O 1
ATOM 740 N N . ARG A 1 94 ? 4.034 -11.568 -15.196 1.00 93.75 94 ARG A N 1
ATOM 741 C CA . ARG A 1 94 ? 4.509 -12.704 -14.402 1.00 93.75 94 ARG A CA 1
ATOM 742 C C . ARG A 1 94 ? 3.394 -13.613 -13.933 1.00 93.75 94 ARG A C 1
ATOM 744 O O . ARG A 1 94 ? 3.479 -14.822 -14.155 1.00 93.75 94 ARG A O 1
ATOM 751 N N . TYR A 1 95 ? 2.371 -13.039 -13.310 1.00 94.31 95 TYR A N 1
ATOM 752 C CA . TYR A 1 95 ? 1.320 -13.795 -12.630 1.00 94.31 95 TYR A CA 1
ATOM 753 C C . TYR A 1 95 ? 0.099 -14.059 -13.511 1.00 94.31 95 TYR A C 1
ATOM 755 O O . TYR A 1 95 ? -0.737 -14.881 -13.151 1.00 94.31 95 TYR A O 1
ATOM 763 N N . ARG A 1 96 ? 0.029 -13.452 -14.709 1.00 95.56 96 ARG A N 1
ATOM 764 C CA . ARG A 1 96 ? -1.079 -13.607 -15.676 1.00 95.56 96 ARG A CA 1
ATOM 765 C C . ARG A 1 96 ? -2.430 -13.097 -15.157 1.00 95.56 96 ARG A C 1
ATOM 767 O O . ARG A 1 96 ? -3.469 -13.500 -15.670 1.00 95.56 96 ARG A O 1
ATOM 774 N N . VAL A 1 97 ? -2.394 -12.200 -14.179 1.00 96.06 97 VAL A N 1
ATOM 775 C CA . VAL A 1 97 ? -3.535 -11.526 -13.555 1.00 96.06 97 VAL A CA 1
ATOM 776 C C . VAL A 1 97 ? -3.112 -10.098 -13.208 1.00 96.06 97 VAL A C 1
ATOM 778 O O . VAL A 1 97 ? -1.929 -9.872 -12.956 1.00 96.06 97 VAL A O 1
ATOM 781 N N . ASP A 1 98 ? -4.045 -9.149 -13.248 1.00 97.44 98 ASP A N 1
ATOM 782 C CA . ASP A 1 98 ? -3.795 -7.768 -12.821 1.00 97.44 98 ASP A CA 1
ATOM 783 C C . ASP A 1 98 ? -3.734 -7.684 -11.287 1.00 97.44 98 ASP A C 1
ATOM 785 O O . ASP A 1 98 ? -4.467 -8.414 -10.607 1.00 97.44 98 ASP A O 1
ATOM 789 N N . PRO A 1 99 ? -2.874 -6.829 -10.710 1.00 97.62 99 PRO A N 1
ATOM 790 C CA . PRO A 1 99 ? -2.931 -6.569 -9.281 1.00 97.62 99 PRO A CA 1
ATOM 791 C C . PRO A 1 99 ? -4.191 -5.761 -8.941 1.00 97.62 99 PRO A C 1
ATOM 793 O O . PRO A 1 99 ? -4.856 -5.212 -9.820 1.00 97.62 99 PRO A O 1
ATOM 796 N N . THR A 1 100 ? -4.533 -5.678 -7.656 1.00 98.50 100 THR A N 1
ATOM 797 C CA . THR A 1 100 ? -5.660 -4.831 -7.230 1.00 98.50 100 THR A CA 1
ATOM 798 C C . THR A 1 100 ? -5.306 -3.351 -7.312 1.00 98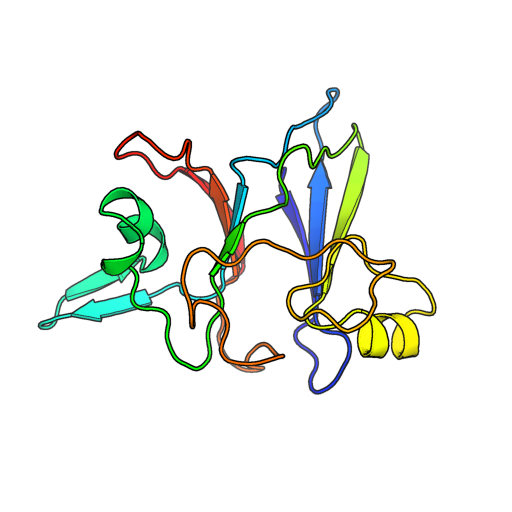.50 100 THR A C 1
ATOM 800 O O . THR A 1 100 ? -6.115 -2.545 -7.774 1.00 98.50 100 THR A O 1
ATOM 803 N N . TYR A 1 101 ? -4.082 -3.023 -6.901 1.00 98.19 101 TYR A N 1
ATOM 804 C CA . TYR A 1 101 ? -3.519 -1.686 -6.950 1.00 98.19 101 TYR A CA 1
ATOM 805 C C . TYR A 1 101 ? -2.114 -1.697 -7.551 1.00 98.19 101 TYR A C 1
ATOM 807 O O . TYR A 1 101 ? -1.382 -2.684 -7.426 1.00 98.19 101 TYR A O 1
ATOM 815 N N . GLU A 1 102 ? -1.713 -0.576 -8.140 1.00 95.69 102 GLU A N 1
ATOM 816 C CA . GLU A 1 102 ? -0.324 -0.308 -8.510 1.00 95.69 102 GLU A CA 1
ATOM 817 C C . GLU A 1 102 ? 0.201 0.984 -7.872 1.00 95.69 102 GLU A C 1
ATOM 819 O O . GLU A 1 102 ? -0.570 1.885 -7.551 1.00 95.69 102 GLU A O 1
ATOM 824 N N . ILE A 1 103 ? 1.511 1.074 -7.646 1.00 93.31 103 ILE A N 1
ATOM 825 C CA . ILE A 1 103 ? 2.154 2.284 -7.109 1.00 93.31 103 ILE A CA 1
ATOM 826 C C . ILE A 1 103 ? 2.526 3.248 -8.243 1.00 93.31 103 ILE A C 1
ATOM 828 O O . ILE A 1 103 ? 2.300 4.453 -8.141 1.00 93.31 103 ILE A O 1
ATOM 832 N N . PHE A 1 104 ? 3.099 2.723 -9.326 1.00 90.62 104 PHE A N 1
ATOM 833 C CA . PHE A 1 104 ? 3.429 3.480 -10.527 1.00 90.62 104 PHE A CA 1
ATOM 834 C C . PHE A 1 104 ? 2.372 3.230 -11.587 1.00 90.62 104 PHE A C 1
ATOM 836 O O . PHE A 1 104 ? 2.206 2.092 -12.005 1.00 90.62 104 PHE A O 1
ATOM 843 N N . GLU A 1 105 ? 1.734 4.297 -12.065 1.00 91.94 105 GLU A N 1
ATOM 844 C CA . GLU A 1 105 ? 0.712 4.223 -13.110 1.00 91.94 105 GLU A CA 1
ATOM 845 C C . GLU A 1 105 ? 1.308 3.682 -14.424 1.00 91.94 105 GLU A C 1
ATOM 847 O O . GLU A 1 105 ? 1.940 4.408 -15.199 1.00 91.94 105 GLU A O 1
ATOM 852 N N . THR A 1 106 ? 1.121 2.384 -14.664 1.00 93.88 106 THR A N 1
ATOM 853 C CA . THR A 1 106 ? 1.540 1.678 -15.884 1.00 93.88 106 THR A CA 1
ATOM 854 C C . THR A 1 106 ? 0.361 1.079 -16.638 1.00 93.88 106 THR A C 1
ATOM 856 O O . THR A 1 106 ? 0.465 0.855 -17.848 1.00 93.88 106 THR A O 1
ATOM 859 N N . ASP A 1 107 ? -0.779 0.875 -15.973 1.00 95.06 107 ASP A N 1
ATOM 860 C CA . ASP A 1 107 ? -2.019 0.418 -16.588 1.00 95.06 107 ASP A CA 1
ATOM 861 C C . ASP A 1 107 ? -3.228 1.190 -16.039 1.00 95.06 107 ASP A C 1
ATOM 863 O O . ASP A 1 107 ? -3.701 0.965 -14.934 1.00 95.06 107 ASP A O 1
ATOM 867 N N . THR A 1 108 ? -3.825 2.035 -16.883 1.00 95.44 108 THR A N 1
ATOM 868 C CA . THR A 1 108 ? -5.008 2.851 -16.539 1.00 95.44 108 THR A CA 1
ATOM 869 C C . THR A 1 108 ? -6.252 2.057 -16.106 1.00 95.44 108 THR A C 1
ATOM 871 O O . THR A 1 108 ? -7.237 2.656 -15.674 1.00 95.44 108 THR A O 1
ATOM 874 N N . SER A 1 109 ? -6.264 0.732 -16.285 1.00 96.00 109 SER A N 1
ATOM 875 C CA . SER A 1 109 ? -7.345 -0.140 -15.810 1.00 96.00 109 SER A CA 1
ATOM 876 C C . SER A 1 109 ? -7.157 -0.635 -14.373 1.00 96.00 109 SER A C 1
ATOM 878 O O . SER A 1 109 ? -8.107 -1.170 -13.797 1.00 96.00 109 SER A O 1
ATOM 880 N N . VAL A 1 110 ? -5.977 -0.426 -13.788 1.00 97.69 110 VAL A N 1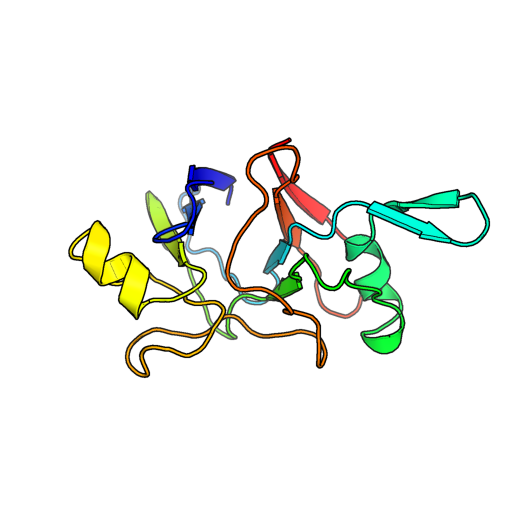
ATOM 881 C CA . VAL A 1 110 ? -5.645 -0.758 -12.401 1.00 97.69 110 VAL A CA 1
ATOM 882 C C . VAL A 1 110 ? -5.704 0.511 -11.552 1.00 97.69 110 VAL A C 1
ATOM 884 O O . VAL A 1 110 ? -5.348 1.600 -11.994 1.00 97.69 110 VAL A O 1
ATOM 887 N N . ALA A 1 111 ? -6.215 0.395 -10.327 1.00 97.75 111 ALA A N 1
ATOM 888 C CA . ALA A 1 111 ? -6.293 1.533 -9.420 1.00 97.75 111 ALA A CA 1
ATOM 889 C C . ALA A 1 111 ? -4.898 1.893 -8.878 1.00 97.75 111 ALA A C 1
ATOM 891 O O . ALA A 1 111 ? -4.166 1.025 -8.413 1.00 97.75 111 ALA A O 1
ATOM 892 N N . ASN A 1 112 ? -4.549 3.177 -8.879 1.00 96.75 112 ASN A N 1
ATOM 893 C CA . ASN A 1 112 ? -3.271 3.641 -8.338 1.00 96.75 112 ASN A CA 1
ATOM 894 C C . ASN A 1 112 ? -3.353 3.858 -6.831 1.00 96.75 112 ASN A C 1
ATOM 896 O O . ASN A 1 112 ? -4.321 4.443 -6.360 1.00 96.75 112 ASN A O 1
ATOM 900 N N . MET A 1 113 ? -2.314 3.485 -6.094 1.00 97.00 113 MET A N 1
ATOM 901 C CA . MET A 1 113 ? -2.093 3.972 -4.735 1.00 97.00 113 MET A CA 1
ATOM 902 C C . MET A 1 113 ? -1.850 5.491 -4.748 1.00 97.00 113 MET A C 1
ATOM 904 O O . MET A 1 113 ? -1.292 6.047 -5.693 1.00 97.00 113 MET A O 1
ATOM 908 N N . GLU A 1 114 ? -2.255 6.180 -3.685 1.00 94.38 114 GLU A N 1
ATOM 909 C CA . GLU A 1 114 ? -2.116 7.631 -3.560 1.00 94.38 114 GLU A CA 1
ATOM 910 C C . GLU A 1 114 ? -0.759 8.004 -2.944 1.00 94.38 114 GLU A C 1
ATOM 912 O O . GLU A 1 114 ? -0.406 7.559 -1.850 1.00 94.38 114 GLU A O 1
ATOM 917 N N . THR A 1 115 ? 0.004 8.868 -3.616 1.00 89.06 115 THR A N 1
ATOM 918 C CA . THR A 1 115 ? 1.252 9.427 -3.074 1.00 89.06 115 THR A CA 1
ATOM 919 C C . THR A 1 115 ? 0.957 10.569 -2.100 1.00 89.06 115 THR A C 1
ATOM 921 O O . THR A 1 115 ? 0.208 11.483 -2.447 1.00 89.06 115 THR A O 1
ATOM 924 N N . ILE A 1 116 ? 1.586 10.575 -0.920 1.00 83.06 116 ILE A N 1
ATOM 925 C CA . ILE A 1 116 ? 1.335 11.601 0.117 1.00 83.06 116 ILE A CA 1
ATOM 926 C C . ILE A 1 116 ? 1.967 12.950 -0.232 1.00 83.06 116 ILE A C 1
ATOM 928 O O . ILE A 1 116 ? 1.396 14.007 0.034 1.00 83.06 116 ILE A O 1
ATOM 932 N N . GLN A 1 117 ? 3.148 12.915 -0.843 1.00 77.56 117 GLN A N 1
ATOM 933 C CA . GLN A 1 117 ? 3.848 14.081 -1.366 1.00 77.56 117 GLN A CA 1
ATOM 934 C C . GLN A 1 117 ? 4.604 13.722 -2.647 1.00 77.56 117 GLN A C 1
ATOM 936 O O . GLN A 1 117 ? 4.861 12.554 -2.945 1.00 77.56 117 GLN A O 1
ATOM 941 N N . LEU A 1 118 ? 4.999 14.743 -3.407 1.00 62.47 118 LEU A N 1
ATOM 942 C CA . LEU A 1 118 ? 5.895 14.549 -4.542 1.00 62.47 118 LEU A CA 1
ATOM 943 C C . LEU A 1 118 ? 7.217 13.940 -4.046 1.00 62.47 118 LEU A C 1
ATOM 945 O O . LEU A 1 118 ? 7.838 14.482 -3.136 1.00 62.47 118 LEU A O 1
ATOM 949 N N . GLY A 1 119 ? 7.638 12.824 -4.640 1.00 63.75 119 GLY A N 1
ATOM 950 C CA . GLY A 1 119 ? 8.832 12.091 -4.203 1.00 63.75 119 GLY A CA 1
ATOM 951 C C . GLY A 1 119 ? 8.590 11.086 -3.072 1.00 63.75 119 GLY A C 1
ATOM 952 O O . GLY A 1 119 ? 9.532 10.415 -2.673 1.00 63.75 119 GLY A O 1
ATOM 953 N N . SER A 1 120 ? 7.343 10.907 -2.607 1.00 73.44 120 SER A N 1
ATOM 954 C CA . SER A 1 120 ? 6.960 9.788 -1.724 1.00 73.44 120 SER A CA 1
ATOM 955 C C . SER A 1 120 ? 7.159 8.412 -2.347 1.00 73.44 120 SER A C 1
ATOM 957 O O . SER A 1 120 ? 7.018 7.421 -1.648 1.00 73.44 120 SER A O 1
ATOM 959 N N . VAL A 1 121 ? 7.412 8.350 -3.649 1.00 75.31 121 VAL A N 1
ATOM 960 C CA . VAL A 1 121 ? 7.786 7.144 -4.372 1.00 75.31 121 VAL A CA 1
ATOM 961 C C . VAL A 1 121 ? 8.869 7.565 -5.351 1.00 75.31 121 VAL A C 1
ATOM 963 O O . VAL A 1 121 ? 8.689 8.513 -6.120 1.00 75.31 121 VAL A O 1
ATOM 966 N N . SER A 1 122 ? 10.010 6.901 -5.287 1.00 69.31 122 SER A N 1
ATOM 967 C CA . SER A 1 122 ? 11.229 7.319 -5.986 1.00 69.31 122 SER A CA 1
ATOM 968 C C . SER A 1 122 ? 11.871 6.184 -6.790 1.00 69.31 122 SER A C 1
ATOM 970 O O . SER A 1 122 ? 12.674 6.440 -7.691 1.00 69.31 122 SER A O 1
ATOM 972 N N . ARG A 1 123 ? 11.446 4.940 -6.537 1.00 72.06 123 ARG A N 1
ATOM 973 C CA . ARG A 1 123 ? 11.967 3.711 -7.136 1.00 72.06 123 ARG A CA 1
ATOM 974 C C . ARG A 1 123 ? 10.858 2.676 -7.298 1.00 72.06 123 ARG A C 1
ATOM 976 O O . ARG A 1 123 ? 9.914 2.654 -6.518 1.00 72.06 123 ARG A O 1
ATOM 983 N N . ASP A 1 124 ? 10.969 1.845 -8.328 1.00 68.38 124 ASP A N 1
ATOM 984 C CA . ASP A 1 124 ? 9.958 0.871 -8.746 1.00 68.38 124 ASP A CA 1
ATOM 985 C C . ASP A 1 124 ? 10.177 -0.553 -8.221 1.00 68.38 124 ASP A C 1
ATOM 987 O O . ASP A 1 124 ? 9.669 -1.498 -8.823 1.00 68.38 124 ASP A O 1
ATOM 991 N N . TYR A 1 125 ? 10.948 -0.706 -7.141 1.00 71.94 125 TYR A N 1
ATOM 992 C CA . TYR A 1 125 ? 11.278 -2.004 -6.562 1.00 71.94 125 TYR A CA 1
ATOM 993 C C . TYR A 1 125 ? 11.827 -1.898 -5.135 1.00 71.94 125 TYR A C 1
ATOM 995 O O . TYR A 1 125 ? 12.498 -0.916 -4.812 1.00 71.94 125 TYR A O 1
ATOM 1003 N N . LEU A 1 126 ? 11.609 -2.959 -4.361 1.00 75.38 126 LEU A N 1
ATOM 1004 C CA . LEU A 1 126 ? 12.147 -3.234 -3.031 1.00 75.38 126 LEU A CA 1
ATOM 1005 C C . LEU A 1 126 ? 13.630 -3.644 -3.103 1.00 75.38 126 LEU A C 1
ATOM 1007 O O . LEU A 1 126 ? 14.141 -4.108 -4.134 1.00 75.38 126 LEU A O 1
ATOM 1011 N N . ASP A 1 127 ? 14.379 -3.465 -2.023 1.00 70.94 127 ASP A N 1
ATOM 1012 C CA . ASP A 1 127 ? 15.723 -3.998 -1.833 1.00 70.94 127 ASP A CA 1
ATOM 1013 C C . ASP A 1 127 ? 15.751 -5.432 -1.326 1.00 70.94 127 ASP A C 1
ATOM 1015 O O . ASP A 1 127 ? 15.116 -5.807 -0.348 1.00 70.94 127 ASP A O 1
ATOM 1019 N N . ASP A 1 128 ? 16.556 -6.252 -2.011 1.00 63.62 128 ASP A N 1
ATOM 1020 C CA . ASP A 1 128 ? 16.620 -7.701 -1.806 1.00 63.62 128 ASP A CA 1
ATOM 1021 C C . ASP A 1 128 ? 17.254 -8.077 -0.449 1.00 63.62 128 ASP A C 1
ATOM 1023 O O . ASP A 1 128 ? 17.353 -9.265 -0.133 1.00 63.62 128 ASP A O 1
ATOM 1027 N N . ASN A 1 129 ? 17.764 -7.102 0.316 1.00 61.44 129 ASN A N 1
ATOM 1028 C CA . ASN A 1 129 ? 18.673 -7.359 1.430 1.00 61.44 129 ASN A CA 1
ATOM 1029 C C . ASN A 1 129 ? 18.263 -6.822 2.802 1.00 61.44 129 ASN A C 1
ATOM 1031 O O . ASN A 1 129 ? 18.914 -7.276 3.731 1.00 61.44 129 ASN A O 1
ATOM 1035 N N . GLU A 1 130 ? 17.276 -5.929 2.970 1.00 62.06 130 GLU A N 1
ATOM 1036 C CA . GLU A 1 130 ? 16.807 -5.447 4.296 1.00 62.06 130 GLU A CA 1
ATOM 1037 C C . GLU A 1 130 ? 15.771 -4.308 4.133 1.00 62.06 130 GLU A C 1
ATOM 1039 O O . GLU A 1 130 ? 16.115 -3.133 4.251 1.00 62.06 130 GLU A O 1
ATOM 1044 N N . GLU A 1 131 ? 14.495 -4.622 3.889 1.00 74.25 131 GLU A N 1
ATOM 1045 C CA . GLU A 1 131 ? 13.424 -3.611 3.896 1.00 74.25 131 GLU A CA 1
ATOM 1046 C C . GLU A 1 131 ? 12.227 -4.081 4.717 1.00 74.25 131 GLU A C 1
ATOM 1048 O O . GLU A 1 131 ? 11.642 -5.138 4.472 1.00 74.25 131 GLU A O 1
ATOM 1053 N N . ALA A 1 132 ? 11.874 -3.277 5.719 1.00 86.12 132 ALA A N 1
ATOM 1054 C CA . ALA A 1 132 ? 10.721 -3.529 6.559 1.00 86.12 132 ALA A CA 1
ATOM 1055 C C . ALA A 1 132 ? 9.473 -2.976 5.880 1.00 86.12 132 ALA A C 1
ATOM 1057 O O . ALA A 1 132 ? 9.410 -1.778 5.639 1.00 86.12 132 ALA A O 1
ATOM 1058 N N . ILE A 1 133 ? 8.457 -3.803 5.641 1.00 92.25 133 ILE A N 1
ATOM 1059 C CA . ILE A 1 133 ? 7.163 -3.325 5.143 1.00 92.25 133 ILE A CA 1
ATOM 1060 C C . ILE A 1 133 ? 6.248 -3.059 6.328 1.00 92.25 133 ILE A C 1
ATOM 1062 O O . ILE A 1 133 ? 6.015 -3.954 7.139 1.00 92.25 133 ILE A O 1
ATOM 1066 N N . VAL A 1 134 ? 5.682 -1.856 6.397 1.00 94.81 134 VAL A N 1
ATOM 1067 C CA . VAL A 1 134 ? 4.710 -1.460 7.419 1.00 94.81 134 VAL A CA 1
ATOM 1068 C C . VAL A 1 134 ? 3.375 -1.117 6.773 1.00 94.81 134 VAL A C 1
ATOM 1070 O O . VAL A 1 134 ? 3.282 -0.241 5.911 1.00 94.81 134 VAL A O 1
ATOM 1073 N N . LEU A 1 135 ? 2.326 -1.785 7.245 1.00 97.56 135 LEU A N 1
ATOM 1074 C CA . LEU A 1 135 ? 0.935 -1.401 7.056 1.00 97.56 135 LEU A CA 1
ATOM 1075 C C . LEU A 1 135 ? 0.496 -0.637 8.304 1.00 97.56 135 LEU A C 1
ATOM 1077 O O . LEU A 1 135 ? 0.537 -1.175 9.412 1.00 97.56 135 LEU A O 1
ATOM 1081 N N . PHE A 1 136 ? 0.056 0.607 8.142 1.00 97.25 136 PHE A N 1
ATOM 1082 C CA . PHE A 1 136 ? -0.376 1.432 9.270 1.00 97.25 136 PHE A CA 1
ATOM 1083 C C . PHE A 1 136 ? -1.671 2.182 8.974 1.00 97.25 136 PHE A C 1
ATOM 1085 O O . PHE A 1 136 ? -2.095 2.312 7.823 1.00 97.25 136 PHE A O 1
ATOM 1092 N N . HIS A 1 137 ? -2.311 2.657 10.037 1.00 97.69 137 HIS A N 1
ATOM 1093 C CA . HIS A 1 137 ? -3.523 3.459 9.986 1.00 97.69 137 HIS A CA 1
ATOM 1094 C C . HIS A 1 137 ? -3.262 4.860 10.547 1.00 97.69 137 HIS A C 1
ATOM 1096 O O . HIS A 1 137 ? -2.608 5.022 11.582 1.00 97.69 137 HIS A O 1
ATOM 1102 N N . TRP A 1 138 ? -3.785 5.874 9.856 1.00 97.00 138 TRP A N 1
ATOM 1103 C CA . TRP A 1 138 ? -3.804 7.256 10.329 1.00 97.00 138 TRP A CA 1
ATOM 1104 C C . TRP A 1 138 ? -5.040 7.989 9.807 1.00 97.00 138 TRP A C 1
ATOM 1106 O O . TRP A 1 138 ? -5.325 7.987 8.611 1.00 97.00 138 TRP A O 1
ATOM 1116 N N . ASP A 1 139 ? -5.768 8.656 10.699 1.00 94.75 139 ASP A N 1
ATOM 1117 C CA . ASP A 1 139 ? -7.043 9.315 10.385 1.00 94.75 139 ASP A CA 1
ATOM 1118 C C . ASP A 1 139 ? -6.908 10.644 9.618 1.00 94.75 139 ASP A C 1
ATOM 1120 O O . ASP A 1 139 ? -7.918 11.268 9.286 1.00 94.75 139 ASP A O 1
ATOM 1124 N N . GLY A 1 140 ? -5.680 11.092 9.347 1.00 92.38 140 GLY A N 1
ATOM 1125 C CA . GLY A 1 140 ? -5.402 12.354 8.663 1.00 92.38 140 GLY A CA 1
ATOM 1126 C C . GLY A 1 140 ? -5.453 13.592 9.561 1.00 92.38 140 GLY A C 1
ATOM 1127 O O . GLY A 1 140 ? -5.281 14.705 9.060 1.00 92.38 140 GLY A O 1
ATOM 1128 N N . VAL A 1 141 ? -5.726 13.436 10.864 1.00 93.00 141 VAL A N 1
ATOM 1129 C CA . VAL A 1 141 ? -6.015 14.567 11.766 1.00 93.00 141 VAL A CA 1
ATOM 1130 C C . VAL A 1 141 ? -5.319 14.449 13.120 1.00 93.00 141 VAL A C 1
ATOM 1132 O O . VAL A 1 141 ? -4.806 15.441 13.636 1.00 93.00 141 VAL A O 1
ATOM 1135 N N . SER A 1 142 ? -5.342 13.271 13.732 1.00 95.25 142 SER A N 1
ATOM 1136 C CA . SER A 1 142 ? -4.806 13.021 15.067 1.00 95.25 142 SER A CA 1
ATOM 1137 C C . SER A 1 142 ? -3.279 12.913 15.071 1.00 95.25 142 SER A C 1
ATOM 1139 O O . SER A 1 142 ? -2.648 12.668 14.047 1.00 95.25 142 SER A O 1
ATOM 1141 N N . ASP A 1 143 ? -2.674 13.043 16.250 1.00 94.62 143 ASP A N 1
ATOM 1142 C CA . ASP A 1 143 ? -1.251 12.740 16.482 1.00 94.62 143 ASP A CA 1
ATOM 1143 C C . ASP A 1 143 ? -1.042 11.254 16.842 1.00 94.62 143 ASP A C 1
ATOM 1145 O O . ASP A 1 143 ? -0.212 10.907 17.680 1.00 94.62 143 ASP A O 1
ATOM 1149 N N . LEU A 1 144 ? -1.876 10.368 16.287 1.00 95.25 144 LEU A N 1
ATOM 1150 C CA . LEU A 1 144 ? -1.859 8.937 16.571 1.00 95.25 144 LEU A CA 1
ATOM 1151 C C . LEU A 1 144 ? -1.720 8.144 15.273 1.00 95.25 144 LEU A C 1
ATOM 1153 O O . LEU A 1 144 ? -2.647 8.086 14.472 1.00 95.25 144 LEU A O 1
ATOM 1157 N N . VAL A 1 145 ? -0.570 7.496 15.113 1.00 95.44 145 VAL A N 1
ATOM 1158 C CA . VAL A 1 145 ? -0.340 6.469 14.093 1.00 95.44 145 VAL A CA 1
ATOM 1159 C C . VAL A 1 145 ? -0.456 5.107 14.756 1.00 95.44 145 VAL A C 1
ATOM 1161 O O . VAL A 1 145 ? 0.116 4.882 15.824 1.00 95.44 145 VAL A O 1
ATOM 1164 N N . GLU A 1 146 ? -1.204 4.211 14.125 1.00 96.38 146 GLU A N 1
ATOM 1165 C CA . GLU A 1 146 ? -1.402 2.847 14.601 1.00 96.38 146 GLU A CA 1
ATOM 1166 C C . GLU A 1 146 ? -0.725 1.877 13.638 1.00 96.38 146 GLU A C 1
ATOM 1168 O O . GLU A 1 146 ? -1.124 1.766 12.477 1.00 96.38 146 GLU A O 1
ATOM 1173 N N . ASP A 1 147 ? 0.280 1.153 14.124 1.00 94.75 147 ASP A N 1
ATOM 1174 C CA . ASP A 1 147 ? 0.847 0.027 13.388 1.00 94.75 147 ASP A CA 1
ATOM 1175 C C . ASP A 1 147 ? -0.217 -1.070 13.285 1.00 94.75 147 ASP A C 1
ATOM 1177 O O . ASP A 1 147 ? -0.753 -1.540 14.293 1.00 94.75 147 ASP A O 1
ATOM 1181 N N . VAL A 1 148 ? -0.555 -1.461 12.059 1.00 97.44 148 VAL A N 1
ATOM 1182 C CA . VAL A 1 148 ? -1.578 -2.480 11.795 1.00 97.44 148 VAL A CA 1
ATOM 1183 C C . VAL A 1 148 ? -0.916 -3.839 11.630 1.00 97.44 148 VAL A C 1
ATOM 1185 O O . VAL A 1 148 ? -1.384 -4.817 12.211 1.00 97.44 148 VAL A O 1
ATOM 1188 N N . ASP A 1 149 ? 0.155 -3.893 10.839 1.00 97.44 149 ASP A N 1
ATOM 1189 C CA . ASP A 1 149 ? 0.995 -5.074 10.653 1.00 97.44 149 ASP A CA 1
ATOM 1190 C C . ASP A 1 149 ? 2.358 -4.672 10.073 1.00 97.44 149 ASP A C 1
ATOM 1192 O O . ASP A 1 149 ? 2.476 -3.620 9.439 1.00 97.44 149 ASP A O 1
ATOM 1196 N N . TYR A 1 150 ? 3.383 -5.498 10.268 1.00 93.62 150 TYR A N 1
ATOM 1197 C CA . TYR A 1 150 ? 4.702 -5.254 9.687 1.00 93.62 150 TYR A CA 1
ATOM 1198 C C . TYR A 1 150 ? 5.503 -6.542 9.477 1.00 93.62 150 TYR A C 1
ATOM 1200 O O . TYR A 1 150 ? 5.336 -7.530 10.194 1.00 93.62 150 TYR A O 1
ATOM 1208 N N . VAL A 1 151 ? 6.419 -6.510 8.511 1.00 90.50 151 VAL A N 1
ATOM 1209 C CA . VAL A 1 151 ? 7.393 -7.578 8.239 1.00 90.50 151 VAL A CA 1
ATOM 1210 C C 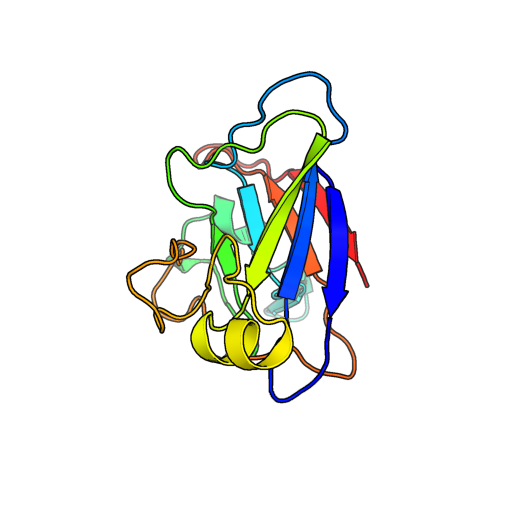. VAL A 1 151 ? 8.795 -6.972 8.237 1.00 90.50 151 VAL A C 1
ATOM 1212 O O . VAL A 1 151 ? 8.961 -5.851 7.762 1.00 90.50 151 VAL A O 1
ATOM 1215 N N . LEU A 1 152 ? 9.769 -7.693 8.803 1.00 83.00 152 LEU A N 1
ATOM 1216 C CA . LEU A 1 152 ? 11.183 -7.307 8.919 1.00 83.00 152 LEU A CA 1
ATOM 1217 C C . LEU A 1 152 ? 12.083 -8.256 8.127 1.00 83.00 152 LEU A C 1
ATOM 1219 O O . LEU A 1 152 ? 11.744 -9.464 8.087 1.00 83.00 152 LEU A O 1
#

Sequence (152 aa):
ILISEIVVRRPESEFVEIFNPTNTDVSLTNYYLTDNFNISLGGVTDNAYTRIVKGPDSLIVNEQDFLVKFPDNAVIAPGQFQTVAFKADTFRLRYRVDPTYEIFETDTSVANMETIQLGSVSRDYLDDNEEAIVLFHWDGVSDLVEDVDYVL

Secondary structure (DSSP, 8-state):
-EEEEEE--TTS--EEEEE--SSS-EE-TTEEEES--EEEETTEEEEGGGGGGG-GGG----TT-BEEEPPTT-EE-TT-EEEEEEEHHHHHHHHSS--SEEEE---TTSEEPEESSTTSB--SS--TT---EEEEE--SSSS--EEEEEE-

Foldseek 3Di:
DEWDDFDQDPDFATKIKDWAQDQAKDFQQQKKKKLQQWDADPNDIDGQVLCCQVPLVSRDRPLQMAIFGADPRDIDHHGDMFMEAQEQVRNCVPPVDGGQEHCDPPDPVHHYTHGRDVSNHNDSGDDPPDTKMWMWGDPSHDSDIGTPYMDD